Protein AF-A0A0R2CNB5-F1 (afdb_monomer)

Organism: NCBI:txid1423796

Sequence (150 aa):
MSDPVKLAPFTSDFLSDLTNNVQQNGNAVIEAVNQQYQALDSVFNFGTPKIAAIDVSKSKELNRTTYLWLNQVMSQLERAINGLIRTYNAFNITGPPDYLLLDKVKLQQFKLLSFANYRSNVNQNWQLLESTLNKCQTYLQPYLNFAKGV

Solvent-accessible surface area (backbone atoms only — not comparable to full-atom values): 8966 Å² total; per-residue (Å²): 130,82,79,76,68,78,70,81,68,89,83,74,71,69,69,85,43,49,63,59,52,52,36,53,44,46,33,52,51,43,50,54,52,38,52,50,36,49,55,47,27,76,72,66,69,74,71,64,71,82,72,77,73,61,75,80,64,95,43,79,55,101,42,72,64,30,54,53,46,51,42,49,50,44,52,50,51,36,50,53,54,39,51,50,40,50,53,34,45,74,70,66,52,40,38,84,94,76,58,50,71,67,76,79,70,82,61,77,72,78,91,62,96,48,75,80,61,43,59,54,48,53,41,51,40,46,53,51,51,34,54,52,52,41,49,53,49,62,31,46,47,64,57,56,29,55,75,70,76,95

pLDDT: mean 85.57, std 10.32, range [48.12, 96.94]

Radius of gyration: 16.55 Å; Cα contacts (8 Å, |Δi|>4): 141; chains: 1; bounding box: 37×29×51 Å

Mean predicted aligned error: 5.8 Å

Structure (mmCIF, N/CA/C/O backbone):
data_AF-A0A0R2CNB5-F1
#
_entry.id   AF-A0A0R2CNB5-F1
#
loop_
_atom_site.group_PDB
_atom_site.id
_atom_site.type_symbol
_atom_site.label_atom_id
_atom_site.label_alt_id
_atom_site.label_comp_id
_atom_site.label_asym_id
_atom_site.label_entity_id
_atom_site.label_seq_id
_atom_site.pdbx_PDB_ins_code
_atom_site.Cartn_x
_atom_site.Cartn_y
_atom_site.Cartn_z
_atom_site.occupancy
_atom_site.B_iso_or_equiv
_atom_site.auth_seq_id
_atom_site.auth_comp_id
_atom_site.auth_asym_id
_atom_site.auth_atom_id
_atom_site.pdbx_PDB_model_num
ATOM 1 N N . MET A 1 1 ? 5.380 2.324 20.383 1.00 48.12 1 MET A N 1
ATOM 2 C CA . MET A 1 1 ? 4.770 2.721 19.097 1.00 48.12 1 MET A CA 1
ATOM 3 C C . MET A 1 1 ? 5.521 1.965 18.022 1.00 48.12 1 MET A C 1
ATOM 5 O O . MET A 1 1 ? 6.734 1.878 18.149 1.00 48.12 1 MET A O 1
ATOM 9 N N . SER A 1 2 ? 4.843 1.348 17.056 1.00 58.12 2 SER A N 1
ATOM 10 C CA . SER A 1 2 ? 5.522 0.842 15.856 1.00 58.12 2 SER A CA 1
ATOM 11 C C . SER A 1 2 ? 6.122 2.038 15.115 1.00 58.12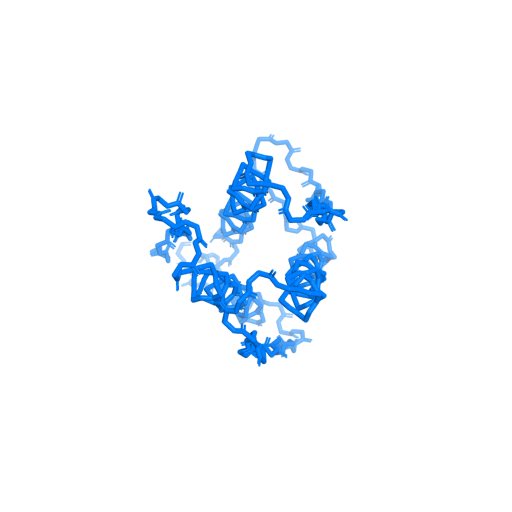 2 SER A C 1
ATOM 13 O O . SER A 1 2 ? 5.488 3.094 15.062 1.00 58.12 2 SER A O 1
ATOM 15 N N . ASP A 1 3 ? 7.338 1.911 14.600 1.00 71.31 3 ASP A N 1
ATOM 16 C CA . ASP A 1 3 ? 7.977 3.006 13.871 1.00 71.31 3 ASP A CA 1
ATOM 17 C C . ASP A 1 3 ? 7.150 3.383 12.630 1.00 71.31 3 ASP A C 1
ATOM 19 O O . ASP A 1 3 ? 6.524 2.502 12.030 1.00 71.31 3 ASP A O 1
ATOM 23 N N . PRO A 1 4 ? 7.099 4.674 12.249 1.00 78.00 4 PRO A N 1
ATOM 24 C CA . PRO A 1 4 ? 6.398 5.089 11.042 1.00 78.00 4 PRO A CA 1
ATOM 25 C C . PRO A 1 4 ? 6.974 4.360 9.829 1.00 78.00 4 PRO A C 1
ATOM 27 O O . PRO A 1 4 ? 8.193 4.203 9.696 1.00 78.00 4 PRO A O 1
ATOM 30 N N . VAL A 1 5 ? 6.094 3.951 8.915 1.00 82.81 5 VAL A N 1
ATOM 31 C CA . VAL A 1 5 ? 6.516 3.375 7.639 1.00 82.81 5 VAL A CA 1
ATOM 32 C C . VAL A 1 5 ? 7.330 4.432 6.903 1.00 82.81 5 VAL A C 1
ATOM 34 O O . VAL A 1 5 ? 6.902 5.583 6.797 1.00 82.81 5 VAL A O 1
ATOM 37 N N . LYS A 1 6 ? 8.506 4.034 6.412 1.00 85.88 6 LYS A N 1
ATOM 38 C CA . LYS A 1 6 ? 9.393 4.880 5.616 1.00 85.88 6 LYS A CA 1
ATOM 39 C C . LYS A 1 6 ? 9.866 4.116 4.389 1.00 85.88 6 LYS A C 1
ATOM 41 O O . LYS A 1 6 ? 10.590 3.130 4.513 1.00 85.88 6 LYS A O 1
ATOM 46 N N . LEU A 1 7 ? 9.456 4.567 3.209 1.00 87.00 7 LEU A N 1
ATOM 47 C CA . LEU A 1 7 ? 9.818 3.945 1.938 1.00 87.00 7 LEU A CA 1
ATOM 48 C C . LEU A 1 7 ? 11.056 4.621 1.352 1.00 87.00 7 LEU A C 1
ATOM 50 O O . LEU A 1 7 ? 11.202 5.844 1.391 1.00 87.00 7 LEU A O 1
ATOM 54 N N . ALA A 1 8 ? 11.970 3.824 0.797 1.00 82.19 8 ALA A N 1
ATOM 55 C CA . ALA A 1 8 ? 13.211 4.349 0.243 1.00 82.19 8 ALA A CA 1
ATOM 56 C C . ALA A 1 8 ? 12.926 5.039 -1.103 1.00 82.19 8 ALA A C 1
ATOM 58 O O . ALA A 1 8 ? 12.558 4.351 -2.065 1.00 82.19 8 ALA A O 1
ATOM 59 N N . PRO A 1 9 ? 13.085 6.372 -1.220 1.00 78.31 9 PRO A N 1
ATOM 60 C CA . PRO A 1 9 ? 12.869 7.044 -2.490 1.00 78.31 9 PRO A CA 1
ATOM 61 C C . PRO A 1 9 ? 13.889 6.550 -3.510 1.00 78.31 9 PRO A C 1
ATOM 63 O O . PRO A 1 9 ? 15.017 6.190 -3.180 1.00 78.31 9 PRO A O 1
ATOM 66 N N . PHE A 1 10 ? 13.507 6.576 -4.778 1.00 75.06 10 PHE A N 1
ATOM 67 C CA . PHE A 1 10 ? 14.424 6.256 -5.853 1.00 75.06 10 PHE A CA 1
ATOM 68 C C . PHE A 1 10 ? 15.463 7.388 -5.986 1.00 75.06 10 PHE A C 1
ATOM 70 O O . PHE A 1 10 ? 15.089 8.513 -6.350 1.00 75.06 10 PHE A O 1
ATOM 77 N N . THR A 1 11 ? 16.737 7.137 -5.644 1.00 66.00 11 THR A N 1
ATOM 78 C CA . THR A 1 11 ? 17.808 8.160 -5.549 1.00 66.00 11 THR A CA 1
ATOM 79 C C . THR A 1 11 ? 18.964 8.012 -6.547 1.00 66.00 11 THR A C 1
ATOM 81 O O . THR A 1 11 ? 19.578 9.032 -6.855 1.00 66.00 11 THR A O 1
ATOM 84 N N . SER A 1 12 ? 19.230 6.811 -7.075 1.00 59.06 12 SER A N 1
ATOM 85 C CA . SER A 1 12 ? 20.372 6.472 -7.950 1.00 59.06 12 SER A CA 1
ATOM 86 C C . SER A 1 12 ? 19.966 6.188 -9.411 1.00 59.06 12 SER A C 1
ATOM 88 O O . SER A 1 12 ? 18.822 6.439 -9.799 1.00 59.06 12 SER A O 1
ATOM 90 N N . ASP A 1 13 ? 20.911 5.720 -10.240 1.00 62.47 13 ASP A N 1
ATOM 91 C CA . ASP A 1 13 ? 20.696 5.423 -11.659 1.00 62.47 13 ASP A CA 1
ATOM 92 C C . ASP A 1 13 ? 19.538 4.442 -11.887 1.00 62.47 13 ASP A C 1
ATOM 94 O O . ASP A 1 13 ? 19.479 3.328 -11.370 1.00 62.47 13 ASP A O 1
ATOM 98 N N . PHE A 1 14 ? 18.600 4.879 -12.723 1.00 62.34 14 PHE A N 1
ATOM 99 C CA . PHE A 1 14 ? 17.309 4.235 -12.949 1.00 62.34 14 PHE A CA 1
ATOM 100 C C . PHE A 1 14 ? 17.373 2.788 -13.444 1.00 62.34 14 PHE A C 1
ATOM 102 O O . PHE A 1 14 ? 16.473 1.996 -13.179 1.00 62.34 14 PHE A O 1
ATOM 109 N N . LEU A 1 15 ? 18.429 2.436 -14.167 1.00 60.41 15 LEU A N 1
ATOM 110 C CA . LEU A 1 15 ? 18.519 1.178 -14.898 1.00 60.41 15 LEU A CA 1
ATOM 111 C C . LEU A 1 15 ? 18.969 -0.011 -14.042 1.00 60.41 15 LEU A C 1
ATOM 113 O O . LEU A 1 15 ? 18.506 -1.121 -14.293 1.00 60.41 15 LEU A O 1
ATOM 117 N N . SER A 1 16 ? 19.838 0.189 -13.048 1.00 62.53 16 SER A N 1
ATOM 118 C CA . SER A 1 16 ? 20.411 -0.920 -12.269 1.00 62.53 16 SER A CA 1
ATOM 119 C C . SER A 1 16 ? 19.491 -1.406 -11.151 1.00 62.53 16 SER A C 1
ATOM 121 O O . SER A 1 16 ? 19.437 -2.605 -10.883 1.00 62.53 16 SER A O 1
ATOM 123 N N . ASP A 1 17 ? 18.736 -0.491 -10.534 1.00 76.75 17 ASP A N 1
ATOM 124 C CA . ASP A 1 17 ? 18.100 -0.749 -9.235 1.00 76.75 17 ASP A CA 1
ATOM 125 C C . ASP A 1 17 ? 16.575 -0.602 -9.223 1.00 76.75 17 ASP A C 1
ATOM 127 O O . ASP A 1 17 ? 15.953 -0.748 -8.171 1.00 76.75 17 ASP A O 1
ATOM 131 N N . LEU A 1 18 ? 15.935 -0.359 -10.375 1.00 79.75 18 LEU A N 1
ATOM 132 C CA . LEU A 1 18 ? 14.479 -0.185 -10.454 1.00 79.75 18 LEU A CA 1
ATOM 133 C C . LEU A 1 18 ? 13.705 -1.363 -9.862 1.00 79.75 18 LEU A C 1
ATOM 135 O O . LEU A 1 18 ? 12.828 -1.185 -9.018 1.00 79.75 18 LEU A O 1
ATOM 139 N N . THR A 1 19 ? 14.006 -2.568 -10.336 1.00 86.06 19 THR A N 1
ATOM 140 C CA . THR A 1 19 ? 13.266 -3.771 -9.941 1.00 86.06 19 THR A CA 1
ATOM 141 C C . THR A 1 19 ? 13.505 -4.104 -8.473 1.00 86.06 19 THR A C 1
ATOM 143 O O . THR A 1 19 ? 12.553 -4.424 -7.766 1.00 86.06 19 THR A O 1
ATOM 146 N N . ASN A 1 20 ? 14.734 -3.917 -7.988 1.00 88.31 20 ASN A N 1
ATOM 147 C CA . ASN A 1 20 ? 15.084 -4.099 -6.583 1.00 88.31 20 ASN A CA 1
ATOM 148 C C . ASN A 1 20 ? 14.354 -3.093 -5.686 1.00 88.31 20 ASN A C 1
ATOM 150 O O . ASN A 1 20 ? 13.709 -3.502 -4.725 1.00 88.31 20 ASN A O 1
ATOM 154 N N . ASN A 1 21 ? 14.393 -1.796 -6.015 1.00 88.19 21 ASN A N 1
ATOM 155 C CA . ASN A 1 21 ? 13.713 -0.762 -5.232 1.00 88.19 21 ASN A CA 1
ATOM 156 C C . ASN A 1 21 ? 12.200 -1.003 -5.179 1.00 88.19 21 ASN A C 1
ATOM 158 O O . ASN A 1 21 ? 11.613 -0.988 -4.099 1.00 88.19 21 ASN A O 1
ATOM 162 N N . VAL A 1 22 ? 11.573 -1.272 -6.330 1.00 89.88 22 VAL A N 1
ATOM 163 C CA . VAL A 1 22 ? 10.124 -1.505 -6.392 1.00 89.88 22 VAL A CA 1
ATOM 164 C C . VAL A 1 22 ? 9.731 -2.770 -5.640 1.00 89.88 22 VAL A C 1
ATOM 166 O O . VAL A 1 22 ? 8.723 -2.764 -4.937 1.00 89.88 22 VAL A O 1
ATOM 169 N N . GLN A 1 23 ? 10.530 -3.833 -5.732 1.00 91.88 23 GLN A N 1
ATOM 170 C CA . GLN A 1 23 ? 10.269 -5.048 -4.974 1.00 91.88 23 GLN A CA 1
ATOM 171 C C . GLN A 1 23 ? 10.425 -4.823 -3.465 1.00 91.88 23 GLN A C 1
ATOM 173 O O . GLN A 1 23 ? 9.552 -5.226 -2.701 1.00 91.88 23 GLN A O 1
ATOM 178 N N . GLN A 1 24 ? 11.508 -4.176 -3.027 1.00 92.50 24 GLN A N 1
ATOM 179 C CA . GLN A 1 24 ? 11.780 -3.924 -1.610 1.00 92.50 24 GLN A CA 1
ATOM 180 C C . GLN A 1 24 ? 10.714 -3.023 -0.984 1.00 92.50 24 GLN A C 1
ATOM 182 O O . GLN A 1 24 ? 10.096 -3.412 0.006 1.00 92.50 24 GLN A O 1
ATOM 187 N N . ASN A 1 25 ? 10.430 -1.866 -1.592 1.00 93.81 25 ASN A N 1
ATOM 188 C CA . ASN A 1 25 ? 9.384 -0.968 -1.100 1.00 93.81 25 ASN A CA 1
ATOM 189 C C . ASN A 1 25 ? 8.000 -1.616 -1.186 1.00 93.81 25 ASN A C 1
ATOM 191 O O . ASN A 1 25 ? 7.202 -1.480 -0.264 1.00 93.81 25 ASN A O 1
ATOM 195 N N . GLY A 1 26 ? 7.714 -2.353 -2.263 1.00 94.56 26 GLY A N 1
ATOM 196 C CA . GLY A 1 26 ? 6.459 -3.082 -2.396 1.00 94.56 26 GLY A CA 1
ATOM 197 C C . GLY A 1 26 ? 6.274 -4.121 -1.287 1.00 94.56 26 GLY A C 1
ATOM 198 O O . GLY A 1 26 ? 5.208 -4.180 -0.680 1.00 94.56 26 GLY A O 1
ATOM 199 N N . ASN A 1 27 ? 7.319 -4.881 -0.956 1.00 95.12 27 ASN A N 1
ATOM 200 C CA . ASN A 1 27 ? 7.293 -5.825 0.160 1.00 95.12 27 ASN A CA 1
ATOM 201 C C . ASN A 1 27 ? 7.132 -5.127 1.513 1.00 95.12 27 ASN A C 1
ATOM 203 O O . ASN A 1 27 ? 6.331 -5.593 2.317 1.00 95.12 27 ASN A O 1
ATOM 207 N N . ALA A 1 28 ? 7.805 -3.995 1.737 1.00 94.56 28 ALA A N 1
ATOM 208 C CA . ALA A 1 28 ? 7.637 -3.205 2.957 1.00 94.56 28 ALA A CA 1
ATOM 209 C C . ALA A 1 28 ? 6.189 -2.705 3.124 1.00 94.56 28 ALA A C 1
ATOM 211 O O . ALA A 1 28 ? 5.631 -2.767 4.217 1.00 94.56 28 ALA A O 1
ATOM 212 N N . VAL A 1 29 ? 5.541 -2.276 2.033 1.00 95.62 29 VAL A N 1
ATOM 213 C CA . VAL A 1 29 ? 4.117 -1.899 2.042 1.00 95.62 29 VAL A CA 1
ATOM 214 C C . VAL A 1 29 ? 3.231 -3.100 2.377 1.00 95.62 29 VAL A C 1
ATOM 216 O O . VAL A 1 29 ? 2.359 -2.985 3.234 1.00 95.62 29 VAL A O 1
ATOM 219 N N . ILE A 1 30 ? 3.441 -4.255 1.734 1.00 95.81 30 ILE A N 1
ATOM 220 C CA . ILE A 1 30 ? 2.664 -5.473 2.022 1.00 95.81 30 ILE A CA 1
ATOM 221 C C . ILE A 1 30 ? 2.841 -5.920 3.476 1.00 95.81 30 ILE A C 1
ATOM 223 O O . ILE A 1 30 ? 1.865 -6.294 4.126 1.00 95.81 30 ILE A O 1
ATOM 227 N N . GLU A 1 31 ? 4.063 -5.866 3.998 1.00 94.62 31 GLU A N 1
ATOM 228 C CA . GLU A 1 31 ? 4.354 -6.186 5.391 1.00 94.62 31 GLU A CA 1
ATOM 229 C C . GLU A 1 31 ? 3.622 -5.239 6.344 1.00 94.62 31 GLU A C 1
ATOM 231 O O . GLU A 1 31 ? 2.910 -5.711 7.230 1.00 94.62 31 GLU A O 1
ATOM 236 N N . ALA A 1 32 ? 3.699 -3.927 6.111 1.00 93.56 32 ALA A N 1
ATOM 237 C CA . ALA A 1 32 ? 2.983 -2.940 6.912 1.00 93.56 32 ALA A CA 1
ATOM 238 C C . ALA A 1 32 ? 1.461 -3.165 6.880 1.00 93.56 32 ALA A C 1
ATOM 240 O O . ALA A 1 32 ? 0.811 -3.134 7.923 1.00 93.56 32 ALA A O 1
ATOM 241 N N . VAL A 1 33 ? 0.877 -3.458 5.711 1.00 94.88 33 VAL A N 1
ATOM 242 C CA . VAL A 1 33 ? -0.557 -3.780 5.604 1.00 94.88 33 VAL A CA 1
ATOM 243 C C . VAL A 1 33 ? -0.904 -5.044 6.398 1.00 94.88 33 VAL A C 1
ATOM 245 O O . VAL A 1 33 ? -1.889 -5.053 7.135 1.00 94.88 33 VAL A O 1
ATOM 248 N N . ASN A 1 34 ? -0.099 -6.104 6.287 1.00 93.56 34 ASN A N 1
ATOM 249 C CA . ASN A 1 34 ? -0.316 -7.341 7.040 1.00 93.56 34 ASN A CA 1
ATOM 250 C C . ASN A 1 34 ? -0.216 -7.108 8.558 1.00 93.56 34 ASN A C 1
ATOM 252 O O . ASN A 1 34 ? -1.046 -7.625 9.304 1.00 93.56 34 ASN A O 1
ATOM 256 N N . GLN A 1 35 ? 0.747 -6.301 9.017 1.00 91.81 35 GLN A N 1
ATOM 257 C CA . GLN A 1 35 ? 0.873 -5.917 10.427 1.00 91.81 35 GLN A CA 1
ATOM 258 C C . GLN A 1 35 ? -0.358 -5.138 10.915 1.00 91.81 35 GLN A C 1
ATOM 260 O O . GLN A 1 35 ? -0.856 -5.404 12.008 1.00 91.81 35 GLN A O 1
ATOM 265 N N . GLN A 1 36 ? -0.897 -4.224 10.099 1.00 91.88 36 GLN A N 1
ATOM 266 C CA . GLN A 1 36 ? -2.127 -3.499 10.437 1.00 91.88 36 GLN A CA 1
ATOM 267 C C . GLN A 1 36 ? -3.336 -4.434 10.527 1.00 91.88 36 GLN A C 1
ATOM 269 O O . GLN A 1 36 ? -4.127 -4.313 11.458 1.00 91.88 36 GLN A O 1
ATOM 274 N N . TYR A 1 37 ? -3.471 -5.410 9.622 1.00 93.12 37 TYR A N 1
ATOM 275 C CA . TYR A 1 37 ? -4.537 -6.407 9.746 1.00 93.12 37 TYR A CA 1
ATOM 276 C C . TYR A 1 37 ? -4.411 -7.247 11.016 1.00 93.12 37 TYR A C 1
ATOM 278 O O . TYR A 1 37 ? -5.418 -7.458 11.681 1.00 93.12 37 TYR A O 1
ATOM 286 N N . GLN A 1 38 ? -3.202 -7.674 11.389 1.00 91.25 38 GLN A N 1
ATOM 287 C CA . GLN A 1 38 ? -2.980 -8.401 12.645 1.00 91.25 38 GLN A CA 1
ATOM 288 C C . GLN A 1 38 ? -3.329 -7.545 13.868 1.00 91.25 38 GLN A C 1
ATOM 290 O O . GLN A 1 38 ? -3.950 -8.027 14.815 1.00 91.25 38 GLN A O 1
ATOM 295 N N . ALA A 1 39 ? -2.959 -6.263 13.844 1.00 89.75 39 ALA A N 1
ATOM 296 C CA . ALA A 1 39 ? -3.289 -5.329 14.911 1.00 89.75 39 ALA A CA 1
ATOM 297 C C . ALA A 1 39 ? -4.807 -5.115 15.022 1.00 89.75 39 ALA A C 1
ATOM 299 O O . ALA A 1 39 ? -5.350 -5.180 16.122 1.00 89.75 39 ALA A O 1
ATOM 300 N N . LEU A 1 40 ? -5.505 -4.943 13.897 1.00 89.75 40 LEU A N 1
ATOM 301 C CA . LEU A 1 40 ? -6.966 -4.890 13.872 1.00 89.75 40 LEU A CA 1
ATOM 302 C C . LEU A 1 40 ? -7.590 -6.181 14.411 1.00 89.75 40 LEU A C 1
ATOM 304 O O . LEU A 1 40 ? -8.537 -6.120 15.187 1.00 89.75 40 LEU A O 1
ATOM 308 N N . ASP A 1 41 ? -7.070 -7.344 14.022 1.00 89.69 41 ASP A N 1
ATOM 309 C CA . ASP A 1 41 ? -7.617 -8.642 14.427 1.00 89.69 41 ASP A CA 1
ATOM 310 C C . ASP A 1 41 ? -7.472 -8.858 15.939 1.00 89.69 41 ASP A C 1
ATOM 312 O O . ASP A 1 41 ? -8.386 -9.361 16.584 1.00 89.69 41 ASP A O 1
ATOM 316 N N . SER A 1 42 ? -6.386 -8.355 16.539 1.00 87.94 42 SER A N 1
ATOM 317 C CA . SER A 1 42 ? -6.206 -8.370 17.999 1.00 87.94 42 SER A CA 1
ATOM 318 C C . SER A 1 42 ? -7.241 -7.540 18.770 1.00 87.94 42 SER A C 1
ATOM 320 O O . SER A 1 42 ? -7.435 -7.769 19.962 1.00 87.94 42 SER A O 1
ATOM 322 N N . VAL A 1 43 ? -7.905 -6.589 18.104 1.00 87.00 43 VAL A N 1
ATOM 323 C CA . VAL A 1 43 ? -8.918 -5.709 18.704 1.00 87.00 43 VAL A CA 1
ATOM 324 C C . VAL A 1 43 ? -10.336 -6.164 18.354 1.00 87.00 43 VAL A C 1
ATOM 326 O O . VAL A 1 43 ? -11.214 -6.154 19.213 1.00 87.00 43 VAL A O 1
ATOM 329 N N . PHE A 1 44 ? -10.570 -6.562 17.101 1.00 87.19 44 PHE A N 1
ATOM 330 C CA . PHE A 1 44 ? -11.909 -6.793 16.550 1.00 87.19 44 PHE A CA 1
ATOM 331 C C . PHE A 1 44 ? -12.203 -8.258 16.188 1.00 87.19 44 PHE A C 1
ATOM 333 O O . PHE A 1 44 ? -13.348 -8.563 15.867 1.00 87.19 44 PHE A O 1
ATOM 340 N N . ASN A 1 45 ? -11.209 -9.154 16.249 1.00 85.38 45 ASN A N 1
ATOM 341 C CA . ASN A 1 45 ? -11.328 -10.604 16.039 1.00 85.38 45 ASN A CA 1
ATOM 342 C C . ASN A 1 45 ? -12.168 -10.995 14.804 1.00 85.38 45 ASN A C 1
ATOM 344 O O . ASN A 1 45 ? -13.223 -11.623 14.917 1.00 85.38 45 ASN A O 1
ATOM 348 N N . PHE A 1 46 ? -11.714 -10.588 13.618 1.00 83.38 46 PHE A N 1
ATOM 349 C CA . PHE A 1 46 ? -12.445 -10.757 12.355 1.00 83.38 46 PHE A CA 1
ATOM 350 C C . PHE A 1 46 ? -11.755 -11.710 11.365 1.00 83.38 46 PHE A C 1
ATOM 352 O O . PHE A 1 46 ? -12.302 -11.984 10.295 1.00 83.38 46 PHE A O 1
ATOM 359 N N . GLY A 1 47 ? -10.578 -12.229 11.720 1.00 77.56 47 GLY A N 1
ATOM 360 C CA . GLY A 1 47 ? -9.750 -13.078 10.877 1.00 77.56 47 GLY A CA 1
ATOM 361 C C . GLY A 1 47 ? -8.835 -12.260 9.967 1.00 77.56 47 GLY A C 1
ATOM 362 O O . GLY A 1 47 ? -9.283 -11.515 9.098 1.00 77.56 47 GLY A O 1
ATOM 363 N N . THR A 1 48 ? -7.526 -12.436 10.141 1.00 77.44 48 THR A N 1
ATOM 364 C CA . THR A 1 48 ? -6.497 -11.694 9.398 1.00 77.44 48 THR A CA 1
ATOM 365 C C . THR A 1 48 ? -6.341 -12.199 7.950 1.00 77.44 48 THR A C 1
ATOM 367 O O . THR A 1 48 ? -5.845 -13.314 7.743 1.00 77.44 48 THR A O 1
ATOM 370 N N . PRO A 1 49 ? -6.653 -11.395 6.913 1.00 82.31 49 PRO A N 1
ATOM 371 C CA . PRO A 1 49 ? -6.247 -11.718 5.551 1.00 82.31 49 PRO A CA 1
ATOM 372 C C . PRO A 1 49 ? -4.728 -11.549 5.405 1.00 82.31 49 PRO A C 1
ATOM 374 O O . PRO A 1 49 ? -4.174 -10.505 5.744 1.00 82.31 49 PRO A O 1
ATOM 377 N N . LYS A 1 50 ? -4.043 -12.562 4.860 1.00 83.69 50 LYS A N 1
ATOM 378 C CA . LYS A 1 50 ? -2.610 -12.483 4.545 1.00 83.69 50 LYS A CA 1
ATOM 379 C C . LYS A 1 50 ? -2.410 -12.155 3.073 1.00 83.69 50 LYS A C 1
ATOM 381 O O . LYS A 1 50 ? -2.789 -12.936 2.200 1.00 83.69 50 LYS A O 1
ATOM 386 N N . ILE A 1 51 ? -1.775 -11.022 2.798 1.00 91.31 51 ILE A N 1
ATOM 387 C CA . ILE A 1 51 ? -1.438 -10.619 1.435 1.00 91.31 51 ILE A CA 1
ATOM 388 C C . ILE A 1 51 ? -0.059 -11.170 1.070 1.00 91.31 51 ILE A C 1
ATOM 390 O O . ILE A 1 51 ? 0.887 -11.090 1.857 1.00 91.31 51 ILE A O 1
ATOM 394 N N . ALA A 1 52 ? 0.036 -11.745 -0.130 1.00 90.56 52 ALA A N 1
ATOM 395 C CA . ALA A 1 52 ? 1.275 -12.279 -0.676 1.00 90.56 52 ALA A CA 1
ATOM 396 C C . ALA A 1 52 ? 2.290 -11.171 -0.993 1.00 90.56 52 ALA A C 1
ATOM 398 O O . ALA A 1 52 ? 1.919 -10.057 -1.376 1.00 90.56 52 ALA A O 1
ATOM 399 N N . ALA A 1 53 ? 3.570 -11.515 -0.859 1.00 92.31 53 ALA A N 1
ATOM 400 C CA . ALA A 1 53 ? 4.694 -10.657 -1.212 1.00 92.31 53 ALA A CA 1
ATOM 401 C C . ALA A 1 53 ? 4.719 -10.324 -2.717 1.00 92.31 53 ALA A C 1
ATOM 403 O O . ALA A 1 53 ? 4.014 -10.926 -3.529 1.00 92.31 53 ALA A O 1
ATOM 404 N N . ILE A 1 54 ? 5.544 -9.346 -3.080 1.00 94.25 54 ILE A N 1
ATOM 405 C CA . ILE A 1 54 ? 5.790 -8.956 -4.463 1.00 94.25 54 ILE A CA 1
ATOM 406 C C . ILE A 1 54 ? 6.754 -9.944 -5.122 1.00 94.25 54 ILE A C 1
ATOM 408 O O . ILE A 1 54 ? 7.905 -10.103 -4.697 1.00 94.25 54 ILE A O 1
ATOM 412 N N . ASP A 1 55 ? 6.290 -10.558 -6.208 1.00 91.62 55 ASP A N 1
ATOM 413 C CA . ASP A 1 55 ? 7.116 -11.409 -7.059 1.00 91.62 55 ASP A CA 1
ATOM 414 C C . ASP A 1 55 ? 8.290 -10.628 -7.660 1.00 91.62 55 ASP A C 1
ATOM 416 O O . ASP A 1 55 ? 8.170 -9.454 -8.024 1.00 91.62 55 ASP A O 1
ATOM 420 N N . VAL A 1 56 ? 9.428 -11.304 -7.821 1.00 89.19 56 VAL A N 1
ATOM 421 C CA . VAL A 1 56 ? 10.608 -10.741 -8.490 1.00 89.19 56 VAL A CA 1
ATOM 422 C C . VAL A 1 56 ? 10.288 -10.499 -9.969 1.00 89.19 56 VAL A C 1
ATOM 424 O O . VAL A 1 56 ? 9.672 -11.340 -10.630 1.00 89.19 56 VAL A O 1
ATOM 427 N N . SER A 1 57 ? 10.749 -9.374 -10.523 1.00 89.06 57 SER A N 1
ATOM 428 C CA . SER A 1 57 ? 10.660 -9.138 -11.967 1.00 89.06 57 SER A CA 1
ATOM 429 C C . SER A 1 57 ? 11.388 -10.236 -12.748 1.00 89.06 57 SER A C 1
ATOM 431 O O . SER A 1 57 ? 12.541 -10.560 -12.470 1.00 89.06 57 SER A O 1
ATOM 433 N N . LYS A 1 58 ? 10.752 -10.752 -13.805 1.00 88.94 58 LYS A N 1
ATOM 434 C CA . LYS A 1 58 ? 11.373 -11.721 -14.729 1.00 88.94 58 LYS A CA 1
ATOM 435 C C . LYS A 1 58 ? 12.448 -11.100 -15.630 1.00 88.94 58 LYS A C 1
ATOM 437 O O . LYS A 1 58 ? 13.114 -11.817 -16.367 1.00 88.94 58 LYS A O 1
ATOM 442 N N . SER A 1 59 ? 12.587 -9.778 -15.607 1.00 84.56 59 SER A N 1
ATOM 443 C CA . SER A 1 59 ? 13.551 -9.020 -16.400 1.00 84.56 59 SER A CA 1
ATOM 444 C C . SER A 1 59 ? 14.227 -7.963 -15.535 1.00 84.56 59 SER A C 1
ATOM 446 O O . SER A 1 59 ? 13.575 -7.324 -14.709 1.00 84.56 59 SER A O 1
ATOM 448 N N . LYS A 1 60 ? 15.524 -7.748 -15.761 1.00 80.38 60 LYS A N 1
ATOM 449 C CA . LYS A 1 60 ? 16.277 -6.633 -15.166 1.00 80.38 60 LYS A CA 1
ATOM 450 C C . LYS A 1 60 ? 16.398 -5.428 -16.103 1.00 80.38 60 LYS A C 1
ATOM 452 O O . LYS A 1 60 ? 16.858 -4.378 -15.687 1.00 80.38 60 LYS A O 1
ATOM 457 N N . GLU A 1 61 ? 15.966 -5.567 -17.351 1.00 79.62 61 GLU A N 1
ATOM 458 C CA . GLU A 1 61 ? 16.061 -4.527 -18.376 1.00 79.62 61 GLU A CA 1
ATOM 459 C C . GLU A 1 61 ? 14.791 -3.673 -18.436 1.00 79.62 61 GLU A C 1
ATOM 461 O O . GLU A 1 61 ? 13.697 -4.139 -18.101 1.00 79.62 61 GLU A O 1
ATOM 466 N N . LEU A 1 62 ? 14.898 -2.445 -18.950 1.00 78.44 62 LEU A N 1
ATOM 467 C CA . LEU A 1 62 ? 13.737 -1.612 -19.279 1.00 78.44 62 LEU A CA 1
ATOM 468 C C . LEU A 1 62 ? 13.064 -2.100 -20.561 1.00 78.44 62 LEU A C 1
ATOM 470 O O . LEU A 1 62 ? 13.284 -1.582 -21.651 1.00 78.44 62 LEU A O 1
ATOM 474 N N . ASN A 1 63 ? 12.215 -3.109 -20.415 1.00 82.62 63 ASN A 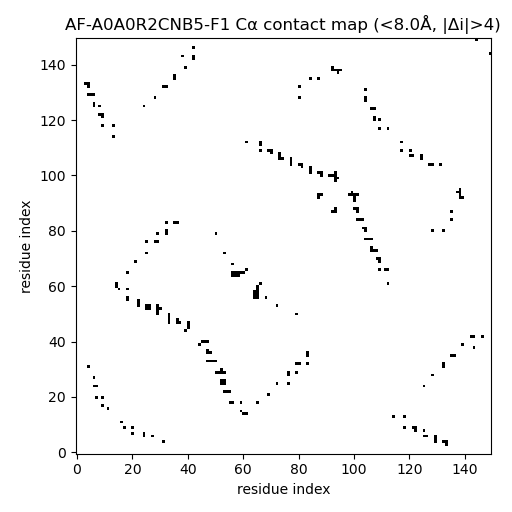N 1
ATOM 475 C CA . ASN A 1 63 ? 11.455 -3.690 -21.510 1.00 82.62 63 ASN A CA 1
ATOM 476 C C . ASN A 1 63 ? 9.977 -3.866 -21.133 1.00 82.62 63 ASN A C 1
ATOM 478 O O . ASN A 1 63 ? 9.531 -3.534 -20.029 1.00 82.62 63 ASN A O 1
ATOM 482 N N . ARG A 1 64 ? 9.196 -4.400 -22.076 1.00 86.62 64 ARG A N 1
ATOM 483 C CA . ARG A 1 64 ? 7.758 -4.644 -21.897 1.00 86.62 64 ARG A CA 1
ATOM 484 C C . ARG A 1 64 ? 7.457 -5.523 -20.679 1.00 86.62 64 ARG A C 1
ATOM 486 O O . ARG A 1 64 ? 6.458 -5.288 -20.008 1.00 86.62 64 ARG A O 1
ATOM 493 N N . THR A 1 65 ? 8.305 -6.505 -20.386 1.00 88.88 65 THR A N 1
ATOM 494 C CA . THR A 1 65 ? 8.130 -7.406 -19.240 1.00 88.88 65 THR A CA 1
ATOM 495 C C . THR A 1 65 ? 8.227 -6.644 -17.926 1.00 88.88 65 THR A C 1
ATOM 497 O O . THR A 1 65 ? 7.319 -6.741 -17.104 1.00 88.88 65 THR A O 1
ATOM 500 N N . THR A 1 66 ? 9.268 -5.825 -17.760 1.00 86.81 66 THR A N 1
ATOM 501 C CA . THR A 1 66 ? 9.432 -4.979 -16.570 1.00 86.81 66 THR A CA 1
ATOM 502 C C . THR A 1 66 ? 8.280 -3.988 -16.443 1.00 86.81 66 THR A C 1
ATOM 504 O O . THR A 1 66 ? 7.702 -3.859 -15.371 1.00 86.81 66 THR A O 1
ATOM 507 N N . TYR A 1 67 ? 7.865 -3.353 -17.542 1.00 87.19 67 TYR A N 1
ATOM 508 C CA . TYR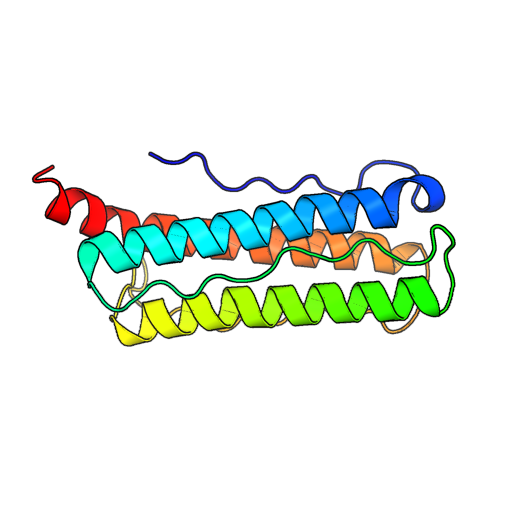 A 1 67 ? 6.705 -2.454 -17.557 1.00 87.19 67 TYR A CA 1
ATOM 509 C C . TYR A 1 67 ? 5.404 -3.117 -17.068 1.00 87.19 67 TYR A C 1
ATOM 511 O O . TYR A 1 67 ? 4.677 -2.54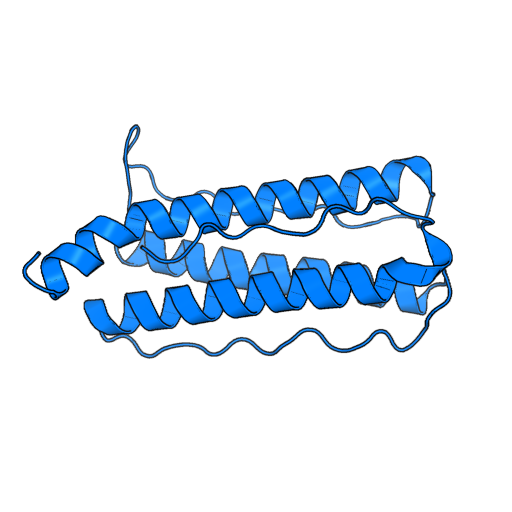2 -16.255 1.00 87.19 67 TYR A O 1
ATOM 519 N N . LEU A 1 68 ? 5.090 -4.317 -17.567 1.00 90.38 68 LEU A N 1
ATOM 520 C CA . LEU A 1 68 ? 3.883 -5.044 -17.164 1.00 90.38 68 LEU A CA 1
ATOM 521 C C . LEU A 1 68 ? 3.953 -5.451 -15.693 1.00 90.38 68 LEU A C 1
ATOM 523 O O . LEU A 1 68 ? 2.982 -5.268 -14.961 1.00 90.38 68 LEU A O 1
ATOM 527 N N . TRP A 1 69 ? 5.117 -5.939 -15.262 1.00 92.25 69 TRP A N 1
ATOM 528 C CA . TRP A 1 69 ? 5.369 -6.285 -13.870 1.00 92.25 69 TRP A CA 1
ATOM 529 C C . TRP A 1 69 ? 5.172 -5.077 -12.943 1.00 92.25 69 TRP A C 1
ATOM 531 O O . TRP A 1 69 ? 4.446 -5.179 -11.964 1.00 92.25 69 TRP A O 1
ATOM 541 N N . LEU A 1 70 ? 5.701 -3.900 -13.282 1.00 90.25 70 LEU A N 1
ATOM 542 C CA . LEU A 1 70 ? 5.542 -2.682 -12.476 1.00 90.25 70 LEU A CA 1
ATOM 543 C C . LEU A 1 70 ? 4.078 -2.277 -12.279 1.00 90.25 70 LEU A C 1
ATOM 545 O O . LEU A 1 70 ? 3.658 -1.992 -11.159 1.00 90.25 70 LEU A O 1
ATOM 549 N N . ASN A 1 71 ? 3.285 -2.272 -13.353 1.00 92.12 71 ASN A N 1
ATOM 550 C CA . ASN A 1 71 ? 1.855 -1.967 -13.261 1.00 92.12 71 ASN A CA 1
ATOM 551 C C . ASN A 1 71 ? 1.094 -3.036 -12.461 1.00 92.12 71 ASN A C 1
ATOM 553 O O . ASN A 1 71 ? 0.172 -2.712 -11.708 1.00 92.12 71 ASN A O 1
ATOM 557 N N . GLN A 1 72 ? 1.501 -4.306 -12.565 1.00 94.75 72 GLN A N 1
ATOM 558 C CA . GLN A 1 72 ? 0.969 -5.374 -11.721 1.00 94.75 72 GLN A CA 1
ATOM 559 C C . GLN A 1 72 ? 1.288 -5.123 -10.242 1.00 94.75 72 GLN A C 1
ATOM 561 O O . GLN A 1 72 ? 0.377 -5.232 -9.419 1.00 94.75 72 GLN A O 1
ATOM 566 N N . VAL A 1 73 ? 2.525 -4.731 -9.913 1.00 94.81 73 VAL A N 1
ATOM 567 C CA . VAL A 1 73 ? 2.926 -4.366 -8.547 1.00 94.81 73 VAL A CA 1
ATOM 568 C C . VAL A 1 73 ? 2.086 -3.197 -8.040 1.00 94.81 73 VAL A C 1
ATOM 570 O O . VAL A 1 73 ? 1.442 -3.336 -7.005 1.00 94.81 73 VAL A O 1
ATOM 573 N N . MET A 1 74 ? 1.989 -2.086 -8.779 1.00 94.69 74 MET A N 1
ATOM 574 C CA . MET A 1 74 ? 1.164 -0.943 -8.352 1.00 94.69 74 MET A CA 1
ATOM 575 C C . MET A 1 74 ? -0.300 -1.344 -8.159 1.00 94.69 74 MET A C 1
ATOM 577 O O . MET A 1 74 ? -0.918 -0.983 -7.164 1.00 94.69 74 MET A O 1
ATOM 581 N N . SER A 1 75 ? -0.854 -2.162 -9.053 1.00 95.25 75 SER A N 1
ATOM 582 C CA . SER A 1 75 ? -2.222 -2.669 -8.905 1.00 95.25 75 SER A CA 1
ATOM 583 C C . SER A 1 75 ? -2.392 -3.565 -7.670 1.00 95.25 75 SER A C 1
ATOM 585 O O . SER A 1 75 ? -3.436 -3.537 -7.021 1.00 95.25 75 SER A O 1
ATOM 587 N N . GLN A 1 76 ? -1.390 -4.381 -7.336 1.00 96.25 76 GLN A N 1
ATOM 588 C CA . GLN A 1 76 ? -1.398 -5.217 -6.134 1.00 96.25 76 GLN A CA 1
ATOM 589 C C . GLN A 1 76 ? -1.338 -4.367 -4.863 1.00 96.25 76 GLN A C 1
ATOM 591 O O . GLN A 1 76 ? -2.132 -4.603 -3.953 1.00 96.25 76 GLN A O 1
ATOM 596 N N . LEU A 1 77 ? -0.463 -3.361 -4.823 1.00 96.94 77 LEU A N 1
ATOM 597 C CA . LEU A 1 77 ? -0.334 -2.448 -3.687 1.00 96.94 77 LEU A CA 1
ATOM 598 C C . LEU A 1 77 ? -1.591 -1.594 -3.496 1.00 96.94 77 LEU A C 1
ATOM 600 O O . LEU A 1 77 ? -2.068 -1.457 -2.373 1.00 96.94 77 LEU A O 1
ATOM 604 N N . GLU A 1 78 ? -2.184 -1.094 -4.584 1.00 96.94 78 GLU A N 1
ATOM 605 C CA . GLU A 1 78 ? -3.453 -0.362 -4.541 1.00 96.94 78 GLU A CA 1
ATOM 606 C C . GLU A 1 78 ? -4.582 -1.230 -3.966 1.00 96.94 78 GLU A C 1
ATOM 608 O O . GLU A 1 78 ? -5.331 -0.786 -3.096 1.00 96.94 78 GLU A O 1
ATOM 613 N N . ARG A 1 79 ? -4.695 -2.494 -4.401 1.00 96.19 79 ARG A N 1
ATOM 614 C CA . ARG A 1 79 ? -5.682 -3.429 -3.834 1.00 96.19 79 ARG A CA 1
ATOM 615 C C . ARG A 1 79 ? -5.422 -3.710 -2.357 1.00 96.19 79 ARG A C 1
ATOM 617 O O . ARG A 1 79 ? -6.377 -3.749 -1.586 1.00 96.19 79 ARG A O 1
ATOM 624 N N . ALA A 1 80 ? -4.161 -3.902 -1.972 1.00 95.75 80 ALA A N 1
ATOM 625 C CA . ALA A 1 80 ? -3.768 -4.168 -0.593 1.00 95.75 80 ALA A CA 1
ATOM 626 C C . ALA A 1 80 ? -4.186 -3.024 0.340 1.00 95.75 80 ALA A C 1
ATOM 628 O O . ALA A 1 80 ? -4.931 -3.251 1.297 1.00 95.75 80 ALA A O 1
ATOM 629 N N . ILE A 1 81 ? -3.772 -1.793 0.021 1.00 96.25 81 ILE A N 1
ATOM 630 C CA . ILE A 1 81 ? -4.066 -0.625 0.855 1.00 96.25 81 ILE A CA 1
ATOM 631 C C . ILE A 1 81 ? -5.562 -0.289 0.861 1.00 96.25 81 ILE A C 1
ATOM 633 O O . ILE A 1 81 ? -6.119 -0.001 1.914 1.00 96.25 81 ILE A O 1
ATOM 637 N N . ASN A 1 82 ? -6.257 -0.406 -0.276 1.00 96.69 82 ASN A N 1
ATOM 638 C CA . ASN A 1 82 ? -7.697 -0.141 -0.327 1.00 96.69 82 ASN A CA 1
ATOM 639 C C . ASN A 1 82 ? -8.527 -1.222 0.371 1.00 96.69 82 ASN A C 1
ATOM 641 O O . ASN A 1 82 ? -9.614 -0.927 0.870 1.00 96.69 82 ASN A O 1
ATOM 645 N N . GLY A 1 83 ? -8.032 -2.461 0.421 1.00 94.56 83 GLY A N 1
ATOM 646 C CA . GLY A 1 83 ? -8.590 -3.500 1.280 1.00 94.56 83 GLY A CA 1
ATOM 647 C C . GLY A 1 83 ? -8.503 -3.093 2.750 1.00 94.56 83 GLY A C 1
ATOM 648 O O . 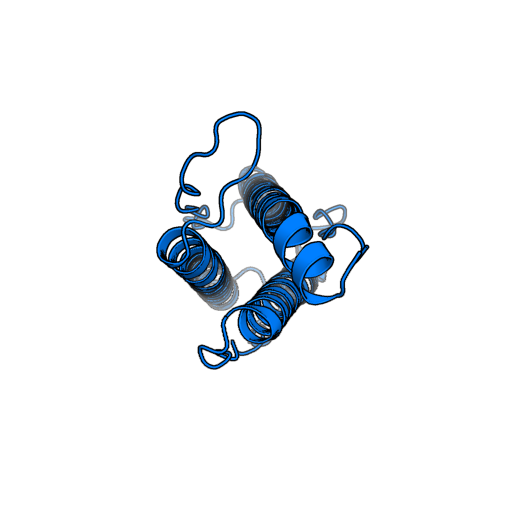GLY A 1 83 ? -9.515 -3.134 3.446 1.00 94.56 83 GLY A O 1
ATOM 649 N N . LEU A 1 84 ? -7.331 -2.611 3.180 1.00 94.25 84 LEU A N 1
ATOM 650 C CA . LEU A 1 84 ? -7.116 -2.163 4.556 1.00 94.25 84 LEU A CA 1
ATOM 651 C C . LEU A 1 84 ? -8.037 -0.992 4.905 1.00 94.25 84 LEU A C 1
ATOM 653 O O . LEU A 1 84 ? -8.771 -1.060 5.886 1.00 94.25 84 LEU A O 1
ATOM 657 N N . ILE A 1 85 ? -8.067 0.036 4.055 1.00 94.50 85 ILE A N 1
ATOM 658 C CA . ILE A 1 85 ? -8.949 1.204 4.190 1.00 94.50 85 ILE A CA 1
ATOM 659 C C . ILE A 1 85 ? -10.414 0.781 4.302 1.00 94.50 85 ILE A C 1
ATOM 661 O O . ILE A 1 85 ? -11.147 1.287 5.149 1.00 94.50 85 ILE A O 1
ATOM 665 N N . ARG A 1 86 ? -10.855 -0.183 3.484 1.00 93.75 86 ARG A N 1
ATOM 666 C CA . ARG A 1 86 ? -12.221 -0.707 3.566 1.00 93.75 86 ARG A CA 1
ATOM 667 C C . ARG A 1 86 ? -12.501 -1.323 4.936 1.00 93.75 86 ARG A C 1
ATOM 669 O O . ARG A 1 86 ? -13.583 -1.097 5.466 1.00 93.75 86 ARG A O 1
ATOM 676 N N . THR A 1 87 ? -11.559 -2.080 5.492 1.00 92.62 87 THR A N 1
ATOM 677 C CA . THR A 1 87 ? -11.699 -2.674 6.827 1.00 92.62 87 THR A CA 1
ATOM 678 C C . THR A 1 87 ? -11.738 -1.604 7.916 1.00 92.62 87 THR A C 1
ATOM 680 O O . THR A 1 87 ? -12.626 -1.645 8.761 1.00 92.62 87 THR A O 1
ATOM 683 N N . TYR A 1 88 ? -10.858 -0.602 7.856 1.00 92.56 88 TYR A N 1
ATOM 684 C CA . TYR A 1 88 ? -10.893 0.549 8.767 1.00 92.56 88 TYR A CA 1
ATOM 685 C C . TYR A 1 88 ? -12.254 1.243 8.747 1.00 92.56 88 TYR A C 1
ATOM 687 O O . TYR A 1 88 ? -12.874 1.438 9.790 1.00 92.56 88 TYR A O 1
ATOM 695 N N . ASN A 1 89 ? -12.753 1.542 7.547 1.00 92.19 89 ASN A N 1
ATOM 696 C CA . ASN A 1 89 ? -14.039 2.200 7.371 1.00 92.19 89 ASN A CA 1
ATOM 697 C C . ASN A 1 89 ? -15.208 1.321 7.842 1.00 92.19 89 ASN A C 1
ATOM 699 O O . ASN A 1 89 ? -16.160 1.838 8.414 1.00 92.19 89 ASN A O 1
ATOM 703 N N . ALA A 1 90 ? -15.138 -0.000 7.651 1.00 91.19 90 ALA A N 1
ATOM 704 C CA . ALA A 1 90 ? -16.167 -0.929 8.125 1.00 91.19 90 ALA A CA 1
ATOM 705 C C . ALA A 1 90 ? -16.276 -0.964 9.659 1.00 91.19 90 ALA A C 1
ATOM 707 O O . ALA A 1 90 ? -17.373 -1.124 10.188 1.00 91.19 90 ALA A O 1
ATOM 708 N N . PHE A 1 91 ? -15.158 -0.775 10.364 1.00 90.38 91 PHE A N 1
ATOM 709 C CA . PHE A 1 91 ? -15.119 -0.675 11.825 1.00 90.38 91 PHE A CA 1
ATOM 710 C C . PHE A 1 91 ? -15.225 0.767 12.346 1.00 90.38 91 PHE A C 1
ATOM 712 O O . PHE A 1 91 ? -15.076 0.989 13.546 1.00 90.38 91 PHE A O 1
ATOM 719 N N . ASN A 1 92 ? -15.499 1.747 11.474 1.00 89.81 92 ASN A N 1
ATOM 720 C CA . ASN A 1 92 ? -15.529 3.178 11.805 1.00 89.81 92 ASN A CA 1
ATOM 721 C C . ASN A 1 92 ? -14.255 3.662 12.523 1.00 89.81 92 ASN A C 1
ATOM 723 O O . ASN A 1 92 ? -14.311 4.500 13.424 1.00 89.81 92 ASN A O 1
ATOM 727 N N . ILE A 1 93 ? -13.095 3.128 12.132 1.00 89.81 93 ILE A N 1
ATOM 728 C CA . ILE A 1 93 ? -11.800 3.550 12.668 1.00 89.81 93 ILE A CA 1
ATOM 729 C C . ILE A 1 93 ? -11.391 4.829 11.948 1.00 89.81 93 ILE A C 1
ATOM 731 O O . ILE A 1 93 ? -10.822 4.812 10.856 1.00 89.81 93 ILE A O 1
ATOM 735 N N . THR A 1 94 ? -11.715 5.945 12.584 1.00 87.56 94 THR A N 1
ATOM 736 C CA . THR A 1 94 ? -11.431 7.303 12.115 1.00 87.56 94 THR A CA 1
ATOM 737 C C . THR A 1 94 ? -10.534 8.014 13.118 1.00 87.56 94 THR A C 1
ATOM 739 O O . THR A 1 94 ? -10.544 7.668 14.301 1.00 87.56 94 THR A O 1
ATOM 742 N N . GLY A 1 95 ? -9.784 9.022 12.682 1.00 77.06 95 GLY A N 1
ATOM 743 C CA . GLY A 1 95 ? -8.966 9.820 13.590 1.00 77.06 95 GLY A CA 1
ATOM 744 C C . GLY A 1 95 ? -9.091 11.321 13.361 1.00 77.06 95 GLY A C 1
ATOM 745 O O . GLY A 1 95 ? -9.673 11.757 12.368 1.00 77.06 95 GLY A O 1
ATOM 746 N N . PRO A 1 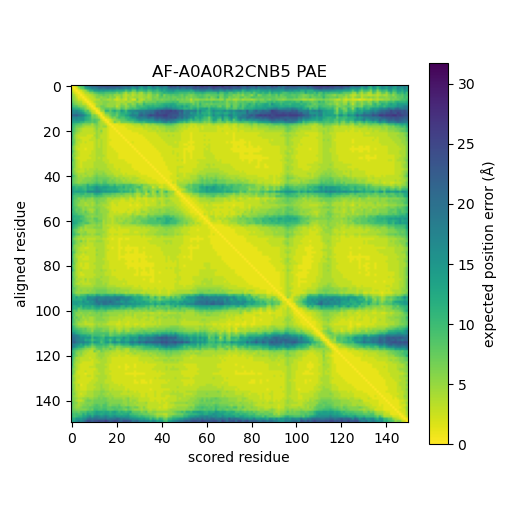96 ? -8.546 12.124 14.289 1.00 72.25 96 PRO A N 1
ATOM 747 C CA . PRO A 1 96 ? -8.527 13.573 14.159 1.00 72.25 96 PRO A CA 1
ATOM 748 C C . PRO A 1 96 ? -7.757 14.020 12.901 1.00 72.25 96 PRO A C 1
ATOM 750 O O . PRO A 1 96 ? -6.858 13.308 12.436 1.00 72.25 96 PRO A O 1
ATOM 753 N N . PRO A 1 97 ? -8.047 15.227 12.381 1.00 64.56 97 PRO A N 1
ATOM 754 C CA . PRO A 1 97 ? -8.947 16.239 12.953 1.00 64.56 97 PRO A CA 1
ATOM 755 C C . PRO A 1 97 ? -10.413 16.125 12.508 1.00 64.56 97 PRO A C 1
ATOM 757 O O . PRO A 1 97 ? -11.284 16.716 13.141 1.00 64.56 97 PRO A O 1
ATOM 760 N N . ASP A 1 98 ? -10.681 15.411 11.422 1.00 71.69 98 ASP A N 1
ATOM 761 C CA . ASP A 1 98 ? -11.952 15.433 10.700 1.00 71.69 98 ASP A CA 1
ATOM 762 C C . ASP A 1 98 ? -12.846 14.225 11.008 1.00 71.69 98 ASP A C 1
ATOM 764 O O . ASP A 1 98 ? -14.051 14.298 10.771 1.00 71.69 98 ASP A O 1
ATOM 768 N N . TYR A 1 99 ? -12.290 13.154 11.594 1.00 79.69 99 TYR A N 1
ATOM 769 C CA . TYR A 1 99 ? -13.015 11.924 11.949 1.00 79.69 99 TYR A CA 1
ATOM 770 C C . TYR A 1 99 ? -13.809 11.357 10.766 1.00 79.69 99 TYR A C 1
ATOM 772 O O . TYR A 1 99 ? -14.893 10.790 10.916 1.00 79.69 99 TYR A O 1
ATOM 780 N N . LEU A 1 100 ? -13.258 11.537 9.566 1.00 85.69 100 LEU A N 1
ATOM 781 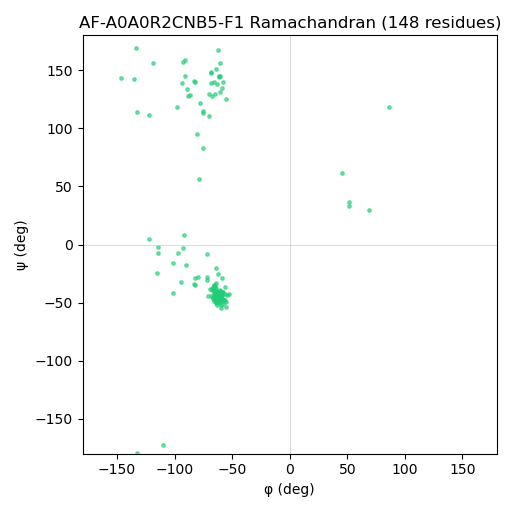C CA . LEU A 1 100 ? -13.848 11.057 8.332 1.00 85.69 100 LEU A CA 1
ATOM 782 C C . LEU A 1 100 ? -13.333 9.661 7.998 1.00 85.69 100 LEU A C 1
ATOM 784 O O . LEU A 1 100 ? -12.272 9.219 8.449 1.00 85.69 100 LEU A O 1
ATOM 788 N N . LEU A 1 101 ? -14.115 8.967 7.175 1.00 87.12 101 LEU A N 1
ATOM 789 C CA . LEU A 1 101 ? -13.690 7.717 6.568 1.00 87.12 101 LEU A CA 1
ATOM 790 C C . LEU A 1 101 ? -12.461 7.959 5.691 1.00 87.12 101 LEU A C 1
ATOM 792 O O . LEU A 1 101 ? -12.346 8.979 5.015 1.00 87.12 101 LEU A O 1
ATOM 796 N N . LEU A 1 102 ? -11.561 6.981 5.675 1.00 89.19 102 LEU A N 1
ATOM 797 C CA . LEU A 1 102 ? -10.376 7.022 4.836 1.00 89.19 102 LEU A CA 1
ATOM 798 C C . LEU A 1 102 ? -10.773 6.924 3.358 1.00 89.19 102 LEU A C 1
ATOM 800 O O . LEU A 1 102 ? -11.479 5.995 2.946 1.00 89.19 102 LEU A O 1
ATOM 804 N N . ASP A 1 103 ? -10.277 7.865 2.559 1.00 91.06 103 ASP A N 1
ATOM 805 C CA . ASP A 1 103 ? -10.426 7.845 1.108 1.00 91.06 103 ASP A CA 1
ATOM 806 C C . ASP A 1 103 ? -9.629 6.705 0.479 1.00 91.06 103 ASP A C 1
ATOM 808 O O . ASP A 1 103 ? -8.539 6.343 0.924 1.00 91.06 103 ASP A O 1
ATOM 812 N N . LYS A 1 104 ? -10.150 6.163 -0.624 1.00 92.62 104 LYS A N 1
ATOM 813 C CA . LYS A 1 104 ? -9.409 5.176 -1.410 1.00 92.62 104 LYS A CA 1
ATOM 814 C C . LYS A 1 104 ? -8.209 5.821 -2.092 1.00 92.62 104 LYS A C 1
ATOM 816 O O . LYS A 1 104 ? -8.304 6.887 -2.697 1.00 92.62 104 LYS A O 1
ATOM 821 N N . VAL A 1 105 ? -7.105 5.093 -2.086 1.00 94.31 105 VAL A N 1
ATOM 822 C CA . VAL A 1 105 ? -5.890 5.443 -2.811 1.00 94.31 105 VAL A CA 1
ATOM 823 C C . VAL A 1 105 ? -6.017 5.008 -4.266 1.00 94.31 105 VAL A C 1
ATOM 825 O O . VAL A 1 105 ? -6.496 3.913 -4.561 1.00 94.31 105 VAL A O 1
ATOM 828 N N . LYS A 1 106 ? -5.539 5.853 -5.178 1.00 95.19 106 LYS A N 1
ATOM 829 C CA . LYS A 1 106 ? -5.355 5.512 -6.588 1.00 95.19 106 LYS A CA 1
ATOM 830 C C . LYS A 1 106 ? -3.897 5.723 -6.958 1.00 95.19 106 LYS A C 1
ATOM 832 O O . LYS A 1 106 ? -3.428 6.861 -6.987 1.00 95.19 106 LYS A O 1
ATOM 837 N N . LEU A 1 107 ? -3.190 4.635 -7.233 1.00 93.88 107 LEU A N 1
ATOM 838 C CA . LEU A 1 107 ? -1.792 4.683 -7.628 1.00 93.88 107 LEU A CA 1
ATOM 839 C C . LEU A 1 107 ? -1.683 4.971 -9.118 1.00 93.88 107 LEU A C 1
ATOM 841 O O . LEU A 1 107 ? -2.448 4.473 -9.953 1.00 93.88 107 LEU A O 1
ATOM 845 N N . GLN A 1 108 ? -0.698 5.791 -9.460 1.00 90.81 108 GLN A N 1
ATOM 846 C CA . GLN A 1 108 ? -0.402 6.080 -10.847 1.00 90.81 108 GLN A CA 1
ATOM 847 C C . GLN A 1 108 ? 0.078 4.811 -11.544 1.00 90.81 108 GLN A C 1
ATOM 849 O O . GLN A 1 108 ? 0.988 4.128 -11.071 1.00 90.81 108 GLN A O 1
ATOM 854 N N . GLN A 1 109 ? -0.537 4.535 -12.689 1.00 87.06 109 GLN A N 1
ATOM 855 C CA . GLN A 1 109 ? -0.095 3.503 -13.614 1.00 87.06 109 GLN A CA 1
ATOM 856 C C . GLN A 1 109 ? 0.863 4.123 -14.627 1.00 87.06 109 GLN A C 1
ATOM 858 O O . GLN A 1 109 ? 0.700 5.268 -15.065 1.00 87.06 109 GLN A O 1
ATOM 863 N N . PHE A 1 110 ? 1.859 3.353 -15.030 1.00 82.31 110 PHE A N 1
ATOM 864 C CA . PHE A 1 110 ? 2.856 3.788 -15.992 1.00 82.31 110 PHE A CA 1
ATOM 865 C C . PHE A 1 110 ? 2.331 3.474 -17.385 1.00 82.31 110 PHE A C 1
ATOM 867 O O . PHE A 1 110 ? 1.941 2.340 -17.629 1.00 82.31 110 PHE A O 1
ATOM 874 N N . LYS A 1 111 ? 2.306 4.466 -18.287 1.00 73.44 111 LYS A N 1
ATOM 875 C CA . LYS A 1 111 ? 1.899 4.288 -19.697 1.00 73.44 111 LYS A CA 1
ATOM 876 C C . LYS A 1 111 ? 3.085 4.034 -20.629 1.00 73.44 111 LYS A C 1
ATOM 878 O O . LYS A 1 111 ? 2.949 3.325 -21.618 1.00 73.44 111 LYS A O 1
ATOM 883 N N . LEU A 1 112 ? 4.240 4.618 -20.313 1.00 67.62 112 LEU A N 1
ATOM 884 C CA . LEU A 1 112 ? 5.503 4.479 -21.039 1.00 67.62 112 LEU A CA 1
ATOM 885 C C . LEU A 1 112 ? 6.657 4.553 -20.029 1.00 67.62 112 LEU A C 1
ATOM 887 O O . LEU A 1 112 ? 6.588 5.336 -19.080 1.00 67.62 112 LEU A O 1
ATOM 891 N N . LEU A 1 113 ? 7.723 3.776 -20.241 1.00 64.94 113 LEU A N 1
ATOM 892 C CA . LEU A 1 113 ? 8.972 3.865 -19.469 1.00 64.94 113 LEU A CA 1
ATOM 893 C C . LEU A 1 113 ? 9.821 5.056 -19.955 1.00 64.94 113 LEU A C 1
ATOM 895 O O . LEU A 1 113 ? 10.955 4.878 -20.390 1.00 64.94 113 LEU A O 1
ATOM 899 N N . SER A 1 114 ? 9.271 6.276 -19.943 1.00 64.38 114 SER A N 1
ATOM 900 C CA . SER A 1 114 ? 10.071 7.480 -20.196 1.00 64.38 114 SER A CA 1
ATOM 901 C C . SER A 1 114 ? 10.700 7.982 -18.893 1.00 64.38 114 SER A C 1
ATOM 903 O O . SER A 1 114 ? 10.032 8.150 -17.871 1.00 64.38 114 SER A O 1
ATOM 905 N N . PHE A 1 115 ? 12.014 8.203 -18.929 1.00 61.22 115 PHE A N 1
ATOM 906 C CA . PHE A 1 115 ? 12.863 8.361 -17.743 1.00 61.22 115 PHE A CA 1
ATOM 907 C C . PHE A 1 115 ? 12.457 9.506 -16.802 1.00 61.22 115 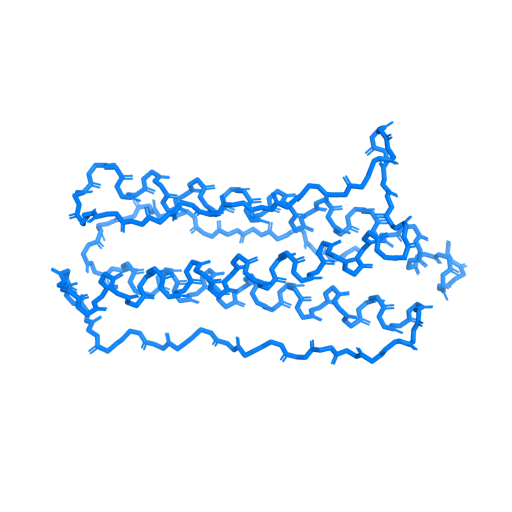PHE A C 1
ATOM 909 O O . PHE A 1 115 ? 12.471 9.330 -15.585 1.00 61.22 115 PHE A O 1
ATOM 916 N N . ALA A 1 116 ? 12.070 10.667 -17.339 1.00 63.81 116 ALA A N 1
ATOM 917 C CA . ALA A 1 116 ? 11.834 11.862 -16.524 1.00 63.81 116 ALA A CA 1
ATOM 918 C C . ALA A 1 116 ? 10.569 11.758 -15.654 1.00 63.81 116 ALA A C 1
ATOM 920 O O . ALA A 1 116 ? 10.600 12.063 -14.463 1.00 63.81 116 ALA A O 1
ATOM 921 N N . ASN A 1 117 ? 9.463 11.277 -16.225 1.00 72.81 117 ASN A N 1
ATOM 922 C CA . ASN A 1 117 ? 8.189 11.205 -15.505 1.00 72.81 117 ASN A CA 1
ATOM 923 C C . ASN A 1 117 ? 8.109 9.965 -14.619 1.00 72.81 117 ASN A C 1
ATOM 925 O O . ASN A 1 117 ? 7.470 9.985 -13.573 1.00 72.81 117 ASN A O 1
ATOM 929 N N . TYR A 1 118 ? 8.791 8.887 -14.999 1.00 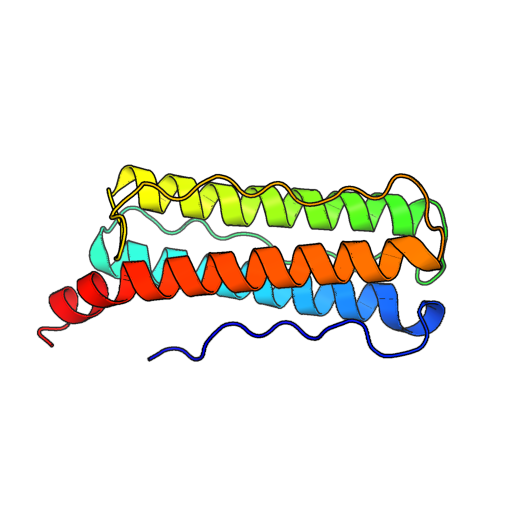76.81 118 TYR A N 1
ATOM 930 C CA . TYR A 1 118 ? 8.659 7.615 -14.311 1.00 76.81 118 TYR A CA 1
ATOM 931 C C . TYR A 1 118 ? 9.147 7.666 -12.853 1.00 76.81 118 TYR A C 1
ATOM 933 O O . TYR A 1 118 ? 8.425 7.247 -11.948 1.00 76.81 118 TYR A O 1
ATOM 941 N N . ARG A 1 119 ? 10.351 8.205 -12.605 1.00 80.44 119 ARG A N 1
ATOM 942 C CA . ARG A 1 119 ? 10.916 8.305 -11.246 1.00 80.44 119 ARG A CA 1
ATOM 943 C C . ARG A 1 119 ? 10.017 9.131 -10.330 1.00 80.44 119 ARG A C 1
ATOM 945 O O . ARG A 1 119 ? 9.770 8.740 -9.192 1.00 80.44 119 ARG A O 1
ATOM 952 N N . SER A 1 120 ? 9.528 10.258 -10.845 1.00 84.62 120 SER A N 1
ATOM 953 C CA . SER A 1 120 ? 8.598 11.127 -10.127 1.00 84.62 120 SER A CA 1
ATOM 954 C C . SER A 1 120 ? 7.325 10.367 -9.756 1.00 84.62 120 SER A C 1
ATOM 956 O O . SER A 1 120 ? 6.959 10.328 -8.587 1.00 84.62 120 SER A O 1
ATOM 958 N N . ASN A 1 121 ? 6.722 9.661 -10.714 1.00 86.25 121 ASN A N 1
ATOM 959 C CA . ASN A 1 121 ? 5.483 8.913 -10.508 1.00 86.25 121 ASN A CA 1
ATOM 960 C C . ASN A 1 121 ? 5.637 7.771 -9.488 1.00 86.25 121 ASN A C 1
ATOM 962 O O . ASN A 1 121 ? 4.778 7.586 -8.628 1.00 86.25 121 ASN A O 1
ATOM 966 N N . VAL A 1 122 ? 6.745 7.020 -9.537 1.00 88.25 122 VAL A N 1
ATOM 967 C CA . VAL A 1 122 ? 7.040 5.978 -8.537 1.00 88.25 122 VAL A CA 1
ATOM 968 C C . VAL A 1 122 ? 7.194 6.586 -7.145 1.00 88.25 122 VAL A C 1
ATOM 970 O O . VAL A 1 122 ? 6.571 6.112 -6.199 1.00 88.25 122 VAL A O 1
ATOM 973 N N . ASN A 1 123 ? 7.974 7.660 -7.018 1.00 89.25 123 ASN A N 1
ATOM 974 C CA . ASN A 1 123 ? 8.172 8.318 -5.728 1.00 89.25 123 ASN A CA 1
ATOM 975 C C . ASN A 1 123 ? 6.876 8.950 -5.195 1.00 89.25 123 ASN A C 1
ATOM 977 O O . ASN A 1 123 ? 6.636 8.898 -3.993 1.00 89.25 123 ASN A O 1
ATOM 981 N N . GLN A 1 124 ? 6.017 9.487 -6.065 1.00 91.56 124 GLN A N 1
ATOM 982 C CA . GLN A 1 124 ? 4.686 9.975 -5.688 1.00 91.56 124 GLN A CA 1
ATOM 983 C C . GLN A 1 124 ? 3.799 8.839 -5.166 1.00 91.56 124 GLN A C 1
ATOM 985 O O . GLN A 1 124 ? 3.147 9.001 -4.136 1.00 91.56 124 GLN A O 1
ATOM 990 N N . ASN A 1 125 ? 3.815 7.671 -5.820 1.00 94.12 125 ASN A N 1
ATOM 991 C CA . ASN A 1 125 ? 3.113 6.489 -5.316 1.00 94.12 125 ASN A CA 1
ATOM 992 C C . ASN A 1 125 ? 3.650 6.062 -3.938 1.00 94.12 125 ASN A C 1
ATOM 994 O O . ASN A 1 125 ? 2.853 5.754 -3.054 1.00 94.12 125 ASN A O 1
ATOM 998 N N . TRP A 1 126 ? 4.973 6.091 -3.722 1.00 94.25 126 TRP A N 1
ATOM 999 C CA . TRP A 1 126 ? 5.576 5.814 -2.411 1.00 94.25 126 TRP A CA 1
ATOM 1000 C C . TRP A 1 126 ? 5.134 6.802 -1.341 1.00 94.25 126 TRP A C 1
ATOM 1002 O O . TRP A 1 126 ? 4.666 6.372 -0.293 1.00 94.25 126 TRP A O 1
ATOM 1012 N N . GLN A 1 127 ? 5.188 8.103 -1.615 1.00 94.12 127 GLN A N 1
ATOM 1013 C CA . GLN A 1 127 ? 4.733 9.128 -0.671 1.00 94.12 127 GLN A CA 1
ATOM 1014 C C . GLN A 1 127 ? 3.253 8.964 -0.309 1.00 94.12 127 GLN A C 1
ATOM 1016 O O . GLN A 1 127 ? 2.879 9.093 0.857 1.00 94.12 127 GLN A O 1
ATOM 1021 N N . LEU A 1 128 ? 2.408 8.644 -1.293 1.00 95.06 128 LEU A N 1
ATOM 1022 C CA . LEU A 1 128 ? 0.983 8.424 -1.069 1.00 95.06 128 LEU A CA 1
ATOM 1023 C C . LEU A 1 128 ? 0.726 7.186 -0.198 1.00 95.06 128 LEU A C 1
ATOM 1025 O O . LEU A 1 128 ? -0.069 7.252 0.743 1.00 95.06 128 LEU A O 1
ATOM 1029 N N . LEU A 1 129 ? 1.411 6.073 -0.479 1.00 95.44 129 LEU A N 1
ATOM 1030 C CA . LEU A 1 129 ? 1.311 4.846 0.316 1.00 95.44 129 LEU A CA 1
ATOM 1031 C C . LEU A 1 129 ? 1.827 5.050 1.741 1.00 95.44 129 LEU A C 1
ATOM 1033 O O . LEU A 1 129 ? 1.141 4.679 2.689 1.00 95.44 129 LEU A O 1
ATOM 1037 N N . GLU A 1 130 ? 2.988 5.685 1.891 1.00 94.44 130 GLU A N 1
ATOM 1038 C CA . GLU A 1 130 ? 3.593 6.010 3.184 1.00 94.44 130 GLU A CA 1
ATOM 1039 C C . GLU A 1 130 ? 2.655 6.872 4.037 1.00 94.44 130 GLU A C 1
ATOM 1041 O O . GLU A 1 130 ? 2.326 6.514 5.168 1.00 94.44 130 GLU A O 1
ATOM 1046 N N . SER A 1 131 ? 2.147 7.973 3.470 1.00 93.56 131 SER A N 1
ATOM 1047 C CA . SER A 1 131 ? 1.208 8.860 4.161 1.00 93.56 131 SER A CA 1
ATOM 1048 C C . SER A 1 131 ? -0.065 8.124 4.585 1.00 93.56 131 SER A C 1
ATOM 1050 O O . SER A 1 131 ? -0.530 8.289 5.713 1.00 93.56 131 SER A O 1
ATOM 1052 N N . THR A 1 132 ? -0.611 7.276 3.710 1.00 93.94 132 THR A N 1
ATOM 1053 C CA . THR A 1 132 ? -1.846 6.529 3.990 1.00 93.94 132 THR A CA 1
ATOM 1054 C C . THR A 1 132 ? -1.643 5.484 5.085 1.00 93.94 132 THR A C 1
ATOM 1056 O O . THR A 1 132 ? -2.461 5.392 5.999 1.00 93.94 132 THR A O 1
ATOM 1059 N N . LEU A 1 133 ? -0.548 4.721 5.034 1.00 93.81 133 LEU A N 1
ATOM 1060 C CA . LEU A 1 133 ? -0.219 3.724 6.056 1.00 93.81 133 LEU A CA 1
ATOM 1061 C C . LEU A 1 133 ? 0.003 4.373 7.422 1.00 93.81 133 LEU A C 1
ATOM 1063 O O . LEU A 1 133 ? -0.537 3.897 8.420 1.00 93.81 133 LEU A O 1
ATOM 1067 N N . ASN A 1 134 ? 0.729 5.491 7.456 1.00 92.00 134 ASN A N 1
ATOM 1068 C CA . ASN A 1 134 ? 0.975 6.222 8.695 1.00 92.00 134 ASN A CA 1
ATOM 1069 C C . ASN A 1 134 ? -0.328 6.798 9.276 1.00 92.00 134 ASN A C 1
ATOM 1071 O O . ASN A 1 134 ? -0.546 6.693 10.481 1.00 92.00 134 ASN A O 1
ATOM 1075 N N . LYS A 1 135 ? -1.255 7.293 8.438 1.00 90.69 135 LYS A N 1
ATOM 1076 C CA . LYS A 1 135 ? -2.610 7.672 8.886 1.00 90.69 135 LYS A CA 1
ATOM 1077 C C . LYS A 1 135 ? -3.370 6.490 9.490 1.00 90.69 135 LYS A C 1
ATOM 1079 O O . LYS A 1 135 ? -3.896 6.614 10.593 1.00 90.69 135 LYS A O 1
ATOM 1084 N N . CYS A 1 136 ? -3.389 5.340 8.810 1.00 90.94 136 CYS A N 1
ATOM 1085 C CA . CYS A 1 136 ? -4.030 4.123 9.323 1.00 90.94 136 CYS A CA 1
ATOM 1086 C C . CYS A 1 136 ? -3.458 3.735 10.695 1.00 90.94 136 CYS A C 1
ATOM 1088 O O . CYS A 1 136 ? -4.200 3.414 11.624 1.00 90.94 136 CYS A O 1
ATOM 1090 N N . GLN A 1 137 ? -2.139 3.816 10.862 1.00 89.06 137 GLN A N 1
ATOM 1091 C CA . GLN A 1 137 ? -1.494 3.528 12.136 1.00 89.06 137 GLN A CA 1
ATOM 1092 C C . GLN A 1 137 ? -1.921 4.503 13.238 1.00 89.06 137 GLN A C 1
ATOM 1094 O O . GLN A 1 137 ? -2.288 4.072 14.332 1.00 89.06 137 GLN A O 1
ATOM 1099 N N . THR A 1 138 ? -1.916 5.808 12.950 1.00 88.50 138 THR A N 1
ATOM 1100 C CA . THR A 1 138 ? -2.367 6.836 13.896 1.00 88.50 138 THR A CA 1
ATOM 1101 C C . THR A 1 138 ? -3.815 6.608 14.320 1.00 88.50 138 THR A C 1
ATOM 1103 O O . THR A 1 138 ? -4.126 6.737 15.501 1.00 88.50 138 THR A O 1
ATOM 1106 N N . TYR A 1 139 ? -4.691 6.235 13.385 1.00 89.94 139 TYR A N 1
ATOM 1107 C CA . TYR A 1 139 ? -6.116 6.046 13.667 1.00 89.94 139 TYR A CA 1
ATOM 1108 C C . TYR A 1 139 ? -6.381 4.783 14.490 1.00 89.94 139 TYR A C 1
ATOM 1110 O O . TYR A 1 139 ? -7.306 4.758 15.295 1.00 89.94 139 TYR A O 1
ATOM 1118 N N . LEU A 1 140 ? -5.550 3.749 14.336 1.00 88.62 140 LEU A N 1
ATOM 1119 C CA . LEU A 1 140 ? -5.682 2.508 15.097 1.00 88.62 140 LEU A CA 1
ATOM 1120 C C . LEU A 1 140 ? -5.112 2.607 16.521 1.00 88.62 140 LEU A C 1
ATOM 1122 O O . LEU A 1 140 ? -5.579 1.910 17.423 1.00 88.62 140 LEU A O 1
ATOM 1126 N N . GLN A 1 141 ? -4.118 3.472 16.748 1.00 87.19 141 GLN A N 1
ATOM 1127 C CA . GLN A 1 141 ? -3.390 3.551 18.018 1.00 87.19 141 GLN A CA 1
ATOM 1128 C C . GLN A 1 141 ? -4.283 3.699 19.272 1.00 87.19 141 GLN A C 1
ATOM 1130 O O . GLN A 1 141 ? -4.010 2.996 20.248 1.00 87.19 141 GLN A O 1
ATOM 1135 N N . PRO A 1 142 ? -5.351 4.525 19.290 1.00 85.31 142 PRO A N 1
ATOM 1136 C CA . PRO A 1 142 ? -6.236 4.638 20.453 1.00 85.31 142 PRO A CA 1
ATOM 1137 C C . PRO A 1 142 ? -6.923 3.317 20.820 1.00 85.31 142 PRO A C 1
ATOM 1139 O O . PRO A 1 142 ? -7.021 2.974 21.995 1.00 85.31 142 PRO A O 1
ATOM 1142 N N . TYR A 1 143 ? -7.339 2.539 19.819 1.00 86.38 143 TYR A N 1
ATOM 1143 C CA . TYR A 1 143 ? -8.001 1.249 20.020 1.00 86.38 143 TYR A CA 1
ATOM 1144 C C . TYR A 1 143 ? -7.033 0.198 20.569 1.00 86.38 143 TYR A C 1
ATOM 1146 O O . TYR A 1 143 ? -7.393 -0.585 21.446 1.00 86.38 143 TYR A O 1
ATOM 1154 N N . LEU A 1 144 ? -5.780 0.215 20.103 1.00 85.12 144 LEU A N 1
ATOM 1155 C CA . LEU A 1 144 ? -4.728 -0.657 20.629 1.00 85.12 144 LEU A CA 1
ATOM 1156 C C . LEU A 1 144 ? -4.359 -0.322 22.076 1.00 85.12 144 LEU A C 1
ATOM 1158 O O . LEU A 1 144 ? -4.060 -1.234 22.843 1.00 85.12 144 LEU A O 1
ATOM 1162 N N . ASN A 1 145 ? -4.358 0.960 22.445 1.00 84.38 145 ASN A N 1
ATOM 1163 C CA . ASN A 1 145 ? -4.112 1.385 23.823 1.00 84.38 145 ASN A CA 1
ATOM 1164 C C . ASN A 1 145 ? -5.247 0.911 24.739 1.00 84.38 145 ASN A C 1
ATOM 1166 O O . ASN A 1 145 ? -4.988 0.218 25.722 1.00 84.38 145 ASN A O 1
ATOM 1170 N N . PHE A 1 146 ? -6.499 1.143 24.325 1.00 80.25 146 PHE A N 1
ATOM 1171 C CA . PHE A 1 146 ? -7.679 0.676 25.050 1.00 80.25 146 PHE A CA 1
ATOM 1172 C C . PHE A 1 146 ? -7.676 -0.846 25.254 1.00 80.25 146 PHE A C 1
ATOM 1174 O O . PHE A 1 146 ? -7.852 -1.319 26.375 1.00 80.25 146 PHE A O 1
ATOM 1181 N N . ALA A 1 147 ? -7.397 -1.624 24.201 1.00 77.88 147 ALA A N 1
ATOM 1182 C CA . ALA A 1 147 ? -7.325 -3.085 24.286 1.00 77.88 147 ALA A CA 1
ATOM 1183 C C . ALA A 1 147 ? -6.216 -3.589 25.232 1.00 77.88 147 ALA A C 1
ATOM 1185 O O . ALA A 1 147 ? -6.316 -4.688 25.775 1.00 77.88 147 ALA A O 1
ATOM 1186 N N . LYS A 1 148 ? -5.161 -2.791 25.445 1.00 76.88 148 LYS A N 1
ATOM 1187 C CA . LYS A 1 148 ? -4.044 -3.104 26.350 1.00 76.88 148 LYS A CA 1
ATOM 1188 C C . LYS A 1 148 ? -4.228 -2.552 27.768 1.00 76.88 148 LYS A C 1
ATOM 1190 O O . LYS A 1 148 ? -3.374 -2.815 28.611 1.00 76.88 148 LYS A O 1
ATOM 1195 N N . GLY A 1 149 ? -5.305 -1.810 28.035 1.00 67.06 149 GLY A N 1
ATOM 1196 C CA . GLY A 1 149 ? -5.529 -1.143 29.320 1.00 67.06 149 GLY A CA 1
ATOM 1197 C C . GLY A 1 149 ? -4.560 0.014 29.592 1.00 67.06 149 GLY A C 1
ATOM 1198 O O . GLY A 1 149 ? -4.228 0.255 30.752 1.00 67.06 149 GLY A O 1
ATOM 1199 N N . VAL A 1 150 ? -4.080 0.679 28.533 1.00 53.66 150 VAL A N 1
ATOM 1200 C CA . VAL A 1 150 ? -3.158 1.833 28.576 1.00 53.66 150 VAL A CA 1
ATOM 1201 C C . VAL A 1 150 ? -3.883 3.112 28.184 1.00 53.66 150 VAL A C 1
ATOM 1203 O O . VAL A 1 150 ? -4.675 3.062 27.216 1.00 53.66 150 VAL A O 1
#

Secondary structure (DSSP, 8-state):
-PPPP------S-HHHHHHHHHHHHHHHHHHHHHHHHHHHHHHH-S--PPPPPPPPPS-SSSSHHHHHHHHHHHHHHHHHHHHHHHHHHHTT---TTT-PPPPPP-PPPPSS--HHHHHHHHHHHHHHHHHHHHHHHHHHHHHHHHHHT-

Foldseek 3Di:
DPDQQDQDADDDDCQQCVQVSLQVRLQSLLVLLQVLQVLVCLQPVPDGDRQDGQDGQPDSGPDPSVLVSSQVSLVSSLCSLQVSLVVCVVVLLADDDPSDRDDRDDQDRDPHVDPPVPSVSVNVNSVRSSVSSNRSVVSSVVSSCVSVVD

Nearest PDB structures (foldseek):
  5kbt-assembly1_A  TM=3.210E-01  e=9.147E+00  Rattus norvegicus